Protein AF-A0A496XDQ7-F1 (afdb_monomer_lite)

Secondary structure (DSSP, 8-state):
-HHHHHHHHHHHHHEE-HHHHHHHTT--HHHHHHHHHTT---SB--BTTB--BEEHHHHHHHHHH-S--SSPP-GGGS-HHHHHHHHHHHHHHHHHHHHTTSS--HHHHHHHHHHHHHHHHHHHHTSPP-

pLDDT: mean 85.87, std 13.67, range [48.09, 97.88]

Radius of gyration: 29.72 Å; chains: 1; bounding box: 60×38×98 Å

Sequence (130 aa):
MDQVVEISSVTKLRRANKAELAEIFDVSVPAVNGWVRRGCPVVKRGSRCVPWVFDAIEVAEWRAKGPKAAGGIDPQLLPPSERKAWYESETKRRELQVRDKELLPVEEVEEVVARTFAHVAQFLASIPDN

Structure (mmCIF, N/CA/C/O backbone):
data_AF-A0A496XDQ7-F1
#
_entry.id   AF-A0A496XDQ7-F1
#
loop_
_atom_site.group_PDB
_atom_site.id
_atom_site.type_symbol
_atom_site.label_atom_id
_atom_site.label_alt_id
_atom_site.label_comp_id
_atom_site.label_asym_id
_atom_site.label_entity_id
_atom_site.label_seq_id
_atom_site.pdbx_PDB_ins_code
_atom_site.Cartn_x
_atom_site.Cartn_y
_atom_site.Cartn_z
_atom_site.occupancy
_atom_site.B_iso_or_equiv
_atom_site.auth_seq_id
_atom_site.auth_comp_id
_atom_site.auth_asym_id
_atom_site.auth_atom_id
_atom_site.pdbx_PDB_model_num
ATOM 1 N N . MET A 1 1 ? 16.384 -22.383 -44.149 1.00 52.19 1 MET A N 1
ATOM 2 C CA . MET A 1 1 ? 17.506 -22.232 -43.197 1.00 52.19 1 MET A CA 1
ATOM 3 C C . MET A 1 1 ? 17.393 -20.924 -42.401 1.00 52.19 1 MET A C 1
ATOM 5 O O . MET A 1 1 ? 18.020 -20.830 -41.358 1.00 52.19 1 MET A O 1
ATOM 9 N N . ASP A 1 2 ? 16.520 -19.989 -42.806 1.00 54.47 2 ASP A N 1
ATOM 10 C CA . ASP A 1 2 ? 16.380 -18.664 -42.173 1.00 54.47 2 ASP A CA 1
ATOM 11 C C . ASP A 1 2 ? 15.556 -18.631 -40.870 1.00 54.47 2 ASP A C 1
ATOM 13 O O . ASP A 1 2 ? 15.969 -17.990 -39.910 1.00 54.47 2 ASP A O 1
ATOM 17 N N . GLN A 1 3 ? 14.457 -19.391 -40.753 1.00 52.44 3 GLN A N 1
ATOM 18 C CA . GLN A 1 3 ? 13.618 -19.377 -39.533 1.00 52.44 3 GLN A CA 1
ATOM 19 C C . GLN A 1 3 ? 14.314 -19.930 -38.273 1.00 52.44 3 GLN A C 1
ATOM 21 O O . GLN A 1 3 ? 13.996 -19.530 -37.156 1.00 52.44 3 GLN A O 1
ATOM 26 N N . VAL A 1 4 ? 15.280 -20.843 -38.420 1.00 54.72 4 VAL A N 1
ATOM 27 C CA . VAL A 1 4 ? 16.006 -21.428 -37.274 1.00 54.72 4 VAL A CA 1
ATOM 28 C C . VAL A 1 4 ? 16.999 -20.423 -36.680 1.00 54.72 4 VAL A C 1
ATOM 30 O O . VAL A 1 4 ? 17.194 -20.388 -35.465 1.00 54.72 4 VAL A O 1
ATOM 33 N N . VAL A 1 5 ? 17.587 -19.564 -37.519 1.00 56.72 5 VAL A N 1
ATOM 34 C CA . VAL A 1 5 ? 18.508 -18.503 -37.082 1.00 56.72 5 VAL A CA 1
ATOM 35 C C . VAL A 1 5 ? 17.753 -17.448 -36.271 1.00 56.72 5 VAL A C 1
ATOM 37 O O . VAL A 1 5 ? 18.240 -17.018 -35.225 1.00 56.72 5 VAL A O 1
ATOM 40 N N . GLU A 1 6 ? 16.533 -17.109 -36.683 1.00 54.56 6 GLU A N 1
ATOM 41 C CA . GLU A 1 6 ? 15.681 -16.114 -36.024 1.00 54.56 6 GLU A CA 1
ATOM 42 C C . GLU A 1 6 ? 15.181 -16.578 -34.642 1.00 54.56 6 GLU A C 1
ATOM 44 O O . GLU A 1 6 ? 15.219 -15.833 -33.666 1.00 54.56 6 GLU A O 1
ATOM 49 N N . ILE A 1 7 ? 14.813 -17.855 -34.493 1.00 55.75 7 ILE A N 1
ATOM 50 C CA . ILE A 1 7 ? 14.440 -18.419 -33.181 1.00 55.75 7 ILE A CA 1
ATOM 51 C C . ILE A 1 7 ? 15.658 -18.475 -32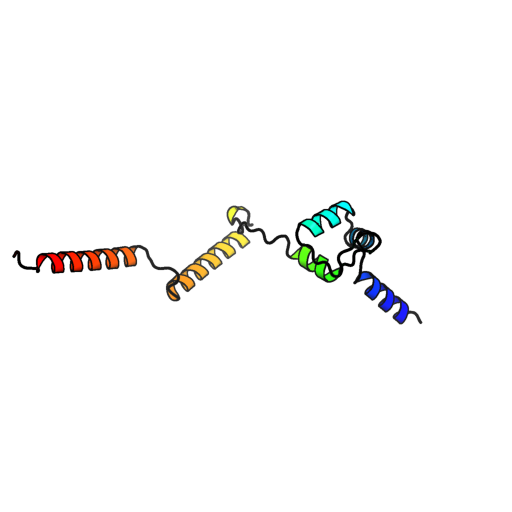.240 1.00 55.75 7 ILE A C 1
ATOM 53 O O . ILE A 1 7 ? 15.542 -18.255 -31.027 1.00 55.75 7 ILE A O 1
ATOM 57 N N . SER A 1 8 ? 16.850 -18.729 -32.790 1.00 57.75 8 SER A N 1
ATOM 58 C CA . SER A 1 8 ? 18.093 -18.772 -32.013 1.00 57.75 8 SER A CA 1
ATOM 59 C C . SER A 1 8 ? 18.499 -17.390 -31.482 1.00 57.75 8 SER A C 1
ATOM 61 O O . SER A 1 8 ? 18.941 -17.280 -30.335 1.00 57.75 8 SER A O 1
ATOM 63 N N . SER A 1 9 ? 18.281 -16.322 -32.259 1.00 57.72 9 SER A N 1
ATOM 64 C CA . SER A 1 9 ? 18.576 -14.947 -31.849 1.00 57.72 9 SER A CA 1
ATOM 65 C C . SER A 1 9 ? 17.581 -14.440 -30.801 1.00 57.72 9 SER A C 1
ATOM 67 O O . SER A 1 9 ? 18.003 -13.858 -29.804 1.00 57.72 9 SER A O 1
ATOM 69 N N . VAL A 1 10 ? 16.289 -14.760 -30.932 1.00 59.09 10 VAL A N 1
ATOM 70 C CA . VAL A 1 10 ? 15.262 -14.455 -29.915 1.00 59.09 10 VAL A CA 1
ATOM 71 C C . VAL A 1 10 ? 15.542 -15.179 -28.593 1.00 59.09 10 VAL A C 1
ATOM 73 O O . VAL A 1 10 ? 15.419 -14.595 -27.516 1.00 59.09 10 VAL A O 1
ATOM 76 N N . THR A 1 11 ? 15.996 -16.435 -28.647 1.00 59.16 11 THR A N 1
ATOM 77 C CA . THR A 1 11 ? 16.383 -17.190 -27.441 1.00 59.16 11 THR A CA 1
ATOM 78 C C . THR A 1 11 ? 17.618 -16.584 -26.768 1.00 59.16 11 THR A C 1
ATOM 80 O O . THR A 1 11 ? 17.687 -16.517 -25.538 1.00 59.16 11 THR A O 1
ATOM 83 N N . LYS A 1 12 ? 18.573 -16.087 -27.564 1.00 60.12 12 LYS A N 1
ATOM 84 C CA . LYS A 1 12 ? 19.757 -15.374 -27.073 1.00 60.12 12 LYS A CA 1
ATOM 85 C C . LYS A 1 12 ? 19.388 -14.050 -26.391 1.00 60.12 12 LYS A C 1
ATOM 87 O O . LYS A 1 12 ? 19.953 -13.743 -25.350 1.00 60.12 12 LYS A O 1
ATOM 92 N N . LEU A 1 13 ? 18.391 -13.322 -26.899 1.00 64.25 13 LEU A N 1
ATOM 93 C CA . LEU A 1 13 ? 17.891 -12.083 -26.282 1.00 64.25 13 LEU A CA 1
ATOM 94 C C . LEU A 1 13 ? 17.193 -12.313 -24.936 1.00 64.25 13 LEU A C 1
ATOM 96 O O . LEU A 1 13 ? 17.153 -11.413 -24.098 1.00 64.25 13 LEU A O 1
ATOM 100 N N . ARG A 1 14 ? 16.668 -13.520 -24.693 1.00 82.00 14 ARG A N 1
ATOM 101 C CA . ARG A 1 14 ? 16.036 -13.850 -23.412 1.00 82.00 14 ARG A CA 1
ATOM 102 C C . ARG A 1 14 ? 17.052 -13.966 -22.278 1.00 82.00 14 ARG A C 1
ATOM 104 O O . ARG A 1 14 ? 16.754 -13.539 -21.169 1.00 82.00 14 ARG A O 1
ATOM 111 N N . ARG A 1 15 ? 18.234 -14.542 -22.524 1.00 90.25 15 ARG A N 1
ATOM 112 C CA . ARG A 1 15 ? 19.288 -14.729 -21.512 1.00 90.25 15 ARG A CA 1
ATOM 113 C C . ARG A 1 15 ? 20.435 -13.757 -21.763 1.00 90.25 15 ARG A C 1
ATOM 115 O O . ARG A 1 15 ? 21.332 -14.061 -22.537 1.00 90.25 15 ARG A O 1
ATOM 122 N N . ALA A 1 16 ? 20.423 -12.632 -21.057 1.00 89.62 16 ALA A N 1
ATOM 123 C CA . ALA A 1 16 ? 21.397 -11.563 -21.247 1.00 89.62 16 ALA A CA 1
ATOM 124 C C . ALA A 1 16 ? 22.385 -11.463 -20.075 1.00 89.62 16 ALA A C 1
ATOM 126 O O . ALA A 1 16 ? 22.029 -11.681 -18.911 1.00 89.62 16 ALA A O 1
ATOM 127 N N . ASN A 1 17 ? 23.631 -11.101 -20.374 1.00 91.44 17 ASN A N 1
ATOM 128 C CA . ASN A 1 17 ? 24.606 -10.639 -19.386 1.00 91.44 17 ASN A CA 1
ATOM 129 C C . ASN A 1 17 ? 24.398 -9.141 -19.058 1.00 91.44 17 ASN A C 1
ATOM 131 O O . ASN A 1 17 ? 23.512 -8.497 -19.604 1.00 91.44 17 ASN A O 1
ATOM 135 N N . LYS A 1 18 ? 25.190 -8.545 -18.153 1.00 91.25 18 LYS A N 1
ATOM 136 C CA . LYS A 1 18 ? 24.988 -7.134 -17.743 1.00 91.25 18 LYS A CA 1
ATOM 137 C C . LYS A 1 18 ? 25.139 -6.111 -18.876 1.00 91.25 18 LYS A C 1
ATOM 139 O O . LYS A 1 18 ? 24.477 -5.082 -18.814 1.00 91.25 18 LYS A O 1
ATOM 144 N N . ALA A 1 19 ? 26.039 -6.353 -19.827 1.00 90.62 19 ALA A N 1
ATOM 145 C CA . ALA A 1 19 ? 26.275 -5.457 -20.956 1.00 90.62 19 ALA A CA 1
ATOM 146 C C . ALA A 1 19 ? 25.159 -5.604 -21.994 1.00 90.62 19 ALA A C 1
ATOM 148 O O . ALA A 1 19 ? 24.548 -4.616 -22.373 1.00 90.62 19 ALA A O 1
ATOM 149 N N . GLU A 1 20 ? 24.800 -6.842 -22.332 1.00 90.75 20 GLU A N 1
ATOM 150 C CA . GLU A 1 20 ? 23.675 -7.135 -23.231 1.00 90.75 20 GLU A CA 1
ATOM 151 C C . GLU A 1 20 ? 22.351 -6.605 -22.661 1.00 90.75 20 GLU A C 1
ATOM 153 O O . GLU A 1 20 ? 21.552 -6.013 -23.373 1.00 90.75 20 GLU A O 1
ATOM 158 N N . LEU A 1 21 ? 22.127 -6.748 -21.351 1.00 91.19 21 LEU A N 1
ATOM 159 C CA . LEU A 1 21 ? 20.948 -6.199 -20.680 1.00 91.19 21 LEU A C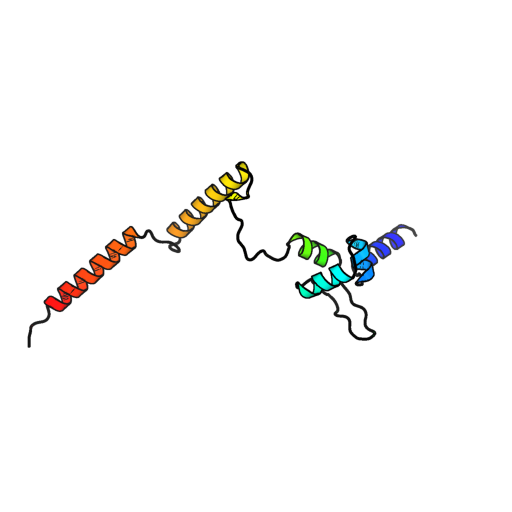A 1
ATOM 160 C C . LEU A 1 21 ? 20.942 -4.664 -20.719 1.00 91.19 21 LEU A C 1
ATOM 162 O O . LEU A 1 21 ? 19.888 -4.056 -20.861 1.00 91.19 21 LEU A O 1
ATOM 166 N N . ALA A 1 22 ? 22.108 -4.033 -20.590 1.00 93.56 22 ALA A N 1
ATOM 167 C CA . ALA A 1 22 ? 22.242 -2.587 -20.722 1.00 93.56 22 ALA A CA 1
ATOM 168 C C . ALA A 1 22 ? 21.876 -2.115 -22.138 1.00 93.56 22 ALA A C 1
ATOM 170 O O . ALA A 1 22 ? 21.107 -1.168 -22.271 1.00 93.56 22 ALA A O 1
ATOM 171 N N . GLU A 1 23 ? 22.338 -2.820 -23.171 1.00 91.94 23 GLU A N 1
ATOM 172 C CA . GLU A 1 23 ? 21.987 -2.539 -24.568 1.00 91.94 23 GLU A CA 1
ATOM 173 C C . GLU A 1 23 ? 20.490 -2.744 -24.842 1.00 91.94 23 GLU A C 1
ATOM 175 O O . GLU A 1 23 ? 19.847 -1.858 -25.396 1.00 91.94 23 GLU A O 1
ATOM 180 N N . ILE A 1 24 ? 19.904 -3.862 -24.392 1.00 89.88 24 ILE A N 1
ATOM 181 C CA . ILE A 1 24 ? 18.474 -4.178 -24.591 1.00 89.88 24 ILE A CA 1
ATOM 182 C C . ILE A 1 24 ? 17.564 -3.079 -24.028 1.00 89.88 24 ILE A C 1
ATOM 184 O O . ILE A 1 24 ? 16.526 -2.772 -24.610 1.00 89.88 24 ILE A O 1
ATOM 188 N N . PHE A 1 25 ? 17.928 -2.509 -22.880 1.00 89.75 25 PHE A N 1
ATOM 189 C CA . PHE A 1 25 ? 17.118 -1.501 -22.199 1.00 89.75 25 PHE A CA 1
ATOM 190 C C . PHE A 1 25 ? 17.562 -0.058 -22.459 1.00 89.75 25 PHE A C 1
ATOM 192 O O . PHE A 1 25 ? 16.986 0.839 -21.840 1.00 89.75 25 PHE A O 1
ATOM 199 N N . ASP A 1 26 ? 18.550 0.151 -23.334 1.00 93.06 26 ASP A N 1
ATOM 200 C CA . ASP A 1 26 ? 19.167 1.448 -23.634 1.00 93.06 26 ASP A CA 1
ATOM 201 C C . ASP A 1 26 ? 19.584 2.214 -22.361 1.00 93.06 26 ASP A C 1
ATOM 203 O O . ASP A 1 26 ? 19.210 3.358 -22.099 1.00 93.06 26 ASP A O 1
ATOM 207 N N . VAL A 1 27 ? 20.318 1.526 -21.482 1.00 93.75 27 VAL A N 1
ATOM 208 C CA . VAL A 1 27 ? 20.825 2.077 -20.218 1.00 93.75 27 VAL A CA 1
ATOM 209 C C . VAL A 1 27 ? 22.303 1.779 -20.030 1.00 93.75 27 VAL A C 1
ATOM 211 O O . VAL A 1 27 ? 22.881 0.889 -20.640 1.00 93.75 27 VAL A O 1
ATOM 214 N N . SER A 1 28 ? 22.939 2.489 -19.101 1.00 95.12 28 SER A N 1
ATOM 215 C CA . SER A 1 28 ? 24.330 2.219 -18.749 1.00 95.12 28 SER A CA 1
ATOM 216 C C . SER A 1 28 ? 24.477 0.967 -17.863 1.00 95.12 28 SER A C 1
ATOM 218 O O . SER A 1 28 ? 23.639 0.669 -17.007 1.00 95.12 28 SER A O 1
ATOM 220 N N . VAL A 1 29 ? 25.601 0.250 -17.987 1.00 92.19 29 VAL A N 1
ATOM 221 C CA . VAL A 1 29 ? 25.937 -0.902 -17.119 1.00 92.19 29 VAL A CA 1
ATOM 222 C C . VAL A 1 29 ? 25.911 -0.550 -15.613 1.00 92.19 29 VAL A C 1
ATOM 224 O O . VAL A 1 29 ? 25.433 -1.359 -14.807 1.00 92.19 29 VAL A O 1
ATOM 227 N N . PRO A 1 30 ? 26.357 0.645 -15.166 1.00 94.94 30 PRO A N 1
ATOM 228 C CA . PRO A 1 30 ? 26.157 1.089 -13.787 1.00 94.94 30 PRO A CA 1
ATOM 229 C C . PRO A 1 30 ? 24.686 1.154 -13.351 1.00 94.94 30 PRO A C 1
ATOM 231 O O . PRO A 1 30 ? 24.387 0.803 -12.206 1.00 94.94 30 PRO A O 1
ATOM 234 N N . ALA A 1 31 ? 23.761 1.538 -14.238 1.00 92.44 31 ALA A N 1
ATOM 235 C CA . ALA A 1 31 ? 22.330 1.554 -13.934 1.00 92.44 31 ALA A CA 1
ATOM 236 C C . ALA A 1 31 ? 21.809 0.137 -13.659 1.00 92.44 31 ALA A C 1
ATOM 238 O O . ALA A 1 31 ? 21.132 -0.076 -12.650 1.00 92.44 31 ALA A O 1
ATOM 239 N N . VAL A 1 32 ? 22.234 -0.845 -14.463 1.00 92.88 32 VAL A N 1
ATOM 240 C CA . VAL A 1 32 ? 21.952 -2.273 -14.236 1.00 92.88 32 VAL A CA 1
ATOM 241 C C . VAL A 1 32 ? 22.498 -2.741 -12.882 1.00 92.88 32 VAL A C 1
ATOM 243 O O . VAL A 1 32 ? 21.808 -3.424 -12.126 1.00 92.88 32 VAL A O 1
ATOM 246 N N . ASN A 1 33 ? 23.707 -2.323 -12.493 1.00 91.69 33 ASN A N 1
ATOM 247 C CA . ASN A 1 33 ? 24.224 -2.609 -11.147 1.00 91.69 33 ASN A CA 1
ATOM 248 C C . ASN A 1 33 ? 23.356 -1.978 -10.044 1.00 91.69 33 ASN A C 1
ATOM 250 O O . ASN A 1 33 ? 23.200 -2.553 -8.965 1.00 91.69 33 ASN A O 1
ATOM 254 N N . GLY A 1 34 ? 22.788 -0.798 -10.292 1.00 91.25 34 GLY A N 1
ATOM 255 C CA . GLY A 1 34 ? 21.780 -0.185 -9.430 1.00 91.25 34 GLY A CA 1
ATOM 256 C C . GLY A 1 34 ? 20.505 -1.025 -9.322 1.00 91.25 34 GLY A C 1
ATOM 257 O O . GLY A 1 34 ? 19.959 -1.152 -8.230 1.00 91.25 34 GLY A O 1
ATOM 258 N N . TRP A 1 35 ? 20.059 -1.642 -10.419 1.00 91.94 35 TRP A N 1
ATOM 259 C CA . TRP A 1 35 ? 18.873 -2.508 -10.448 1.00 91.94 35 TRP A CA 1
ATOM 260 C C . TRP A 1 35 ? 19.068 -3.754 -9.593 1.00 91.94 35 TRP A C 1
ATOM 262 O O . TRP A 1 35 ? 18.206 -4.080 -8.783 1.00 91.94 35 TRP A O 1
ATOM 272 N N . VAL A 1 36 ? 20.234 -4.397 -9.691 1.00 90.88 36 VAL A N 1
ATOM 273 C CA . VAL A 1 36 ? 20.578 -5.563 -8.858 1.00 90.88 36 VAL A CA 1
ATOM 274 C C . VAL A 1 36 ? 20.485 -5.230 -7.366 1.00 90.88 36 VAL A C 1
ATOM 276 O O . VAL A 1 36 ? 19.941 -6.017 -6.597 1.00 90.88 36 VAL A O 1
ATOM 279 N N . ARG A 1 37 ? 20.942 -4.041 -6.948 1.00 88.00 37 ARG A N 1
ATOM 280 C CA . ARG A 1 37 ? 20.820 -3.587 -5.548 1.00 88.00 37 ARG A CA 1
ATOM 281 C C . ARG A 1 37 ? 19.371 -3.352 -5.112 1.00 88.00 37 ARG A C 1
ATOM 283 O O . ARG A 1 37 ? 19.076 -3.491 -3.934 1.00 88.00 37 ARG A O 1
ATOM 290 N N . ARG A 1 38 ? 18.475 -3.019 -6.047 1.00 85.38 38 ARG A N 1
ATOM 291 C CA . ARG A 1 38 ? 17.036 -2.801 -5.810 1.00 85.38 38 ARG A CA 1
ATOM 292 C C . ARG A 1 38 ? 16.192 -4.078 -5.888 1.00 85.38 38 ARG A C 1
ATOM 294 O O . ARG A 1 38 ? 14.971 -3.993 -5.836 1.00 85.38 38 ARG A O 1
ATOM 301 N N . GLY A 1 39 ? 16.822 -5.246 -6.017 1.00 87.62 39 GLY A N 1
ATOM 302 C CA . GLY A 1 39 ? 16.114 -6.526 -6.070 1.00 87.62 39 GLY A CA 1
ATOM 303 C C . GLY A 1 39 ? 15.662 -6.938 -7.471 1.00 87.62 39 GLY A C 1
ATOM 304 O O . GLY A 1 39 ? 14.675 -7.654 -7.598 1.00 87.62 39 GLY A O 1
ATOM 305 N N . CYS A 1 40 ? 16.368 -6.497 -8.515 1.00 89.44 40 CYS A N 1
ATOM 306 C CA . CYS A 1 40 ? 16.159 -6.991 -9.876 1.00 89.44 40 CYS A CA 1
ATOM 307 C C . CYS A 1 40 ? 16.301 -8.529 -9.941 1.00 89.44 40 CYS A C 1
ATOM 309 O O . CYS A 1 40 ? 17.243 -9.063 -9.338 1.00 89.44 40 CYS A O 1
ATOM 311 N N . PRO A 1 41 ? 15.399 -9.240 -10.647 1.00 89.81 41 PRO A N 1
ATOM 312 C CA . PRO A 1 41 ? 15.445 -10.692 -10.775 1.00 89.81 41 PRO A CA 1
ATOM 313 C C . PRO A 1 41 ? 16.717 -11.142 -11.500 1.00 89.81 41 PRO A C 1
ATOM 315 O O . PRO A 1 41 ? 17.104 -10.603 -12.536 1.00 89.81 41 PRO A O 1
ATOM 318 N N . VAL A 1 42 ? 17.398 -12.131 -10.921 1.00 92.06 42 VAL A N 1
ATOM 319 C CA . VAL A 1 42 ? 18.673 -12.666 -11.414 1.00 92.06 42 VAL A CA 1
ATOM 320 C C . VAL A 1 42 ? 18.559 -14.180 -11.465 1.00 92.06 42 VAL A C 1
ATOM 322 O O . VAL A 1 42 ? 18.267 -14.810 -10.452 1.00 92.06 42 VAL A O 1
ATOM 325 N N . VAL A 1 43 ? 18.872 -14.764 -12.618 1.00 89.75 43 VAL A N 1
ATOM 326 C CA . VAL A 1 43 ? 18.796 -16.216 -12.839 1.00 89.75 43 VAL A CA 1
ATOM 327 C C . VAL A 1 43 ? 20.062 -16.891 -12.329 1.00 89.75 43 VAL A C 1
ATOM 329 O O . VAL A 1 43 ? 20.011 -17.926 -11.671 1.00 89.75 43 VAL A O 1
ATOM 332 N N . LYS A 1 44 ? 21.222 -16.279 -12.597 1.00 89.94 44 LYS A N 1
ATOM 333 C CA . LYS A 1 44 ? 22.509 -16.719 -12.057 1.00 89.94 44 LYS A CA 1
ATOM 334 C C . LYS A 1 44 ? 23.334 -15.520 -11.626 1.00 89.94 44 LYS A C 1
ATOM 336 O O . LYS A 1 44 ? 23.678 -14.656 -12.437 1.00 89.94 44 LYS A O 1
ATOM 341 N N . ARG A 1 45 ? 23.677 -15.481 -10.337 1.00 88.25 45 ARG A N 1
ATOM 342 C CA . ARG A 1 45 ? 24.615 -14.488 -9.810 1.00 88.25 45 ARG A CA 1
ATOM 343 C C . ARG A 1 45 ? 26.009 -14.788 -10.345 1.00 88.25 45 ARG A C 1
ATOM 345 O O . ARG A 1 45 ? 26.474 -15.924 -10.271 1.00 88.25 45 ARG A O 1
ATOM 352 N N . GLY A 1 46 ? 26.661 -13.764 -10.880 1.00 85.12 46 GLY A N 1
ATOM 353 C CA . GLY A 1 46 ? 28.060 -13.868 -11.268 1.00 85.12 46 GLY A CA 1
ATOM 354 C C . GLY A 1 46 ? 28.986 -13.786 -10.056 1.00 85.12 46 GLY A C 1
ATOM 355 O O . GLY A 1 46 ? 28.664 -13.162 -9.043 1.00 85.12 46 GLY A O 1
ATOM 356 N N . SER A 1 47 ? 30.154 -14.395 -10.190 1.00 82.50 47 SER A N 1
ATOM 357 C CA . SER A 1 47 ? 31.274 -14.349 -9.247 1.00 82.50 47 SER A CA 1
ATOM 358 C C . SER A 1 47 ? 32.568 -14.113 -10.035 1.00 82.50 47 SER A C 1
ATOM 360 O O . SER A 1 47 ? 32.523 -13.810 -11.230 1.00 82.50 47 SER A O 1
ATOM 362 N N . ARG A 1 48 ? 33.742 -14.199 -9.399 1.00 81.50 48 ARG A N 1
ATOM 363 C CA . ARG A 1 48 ? 35.014 -14.037 -10.117 1.00 81.50 48 ARG A CA 1
ATOM 364 C C . ARG A 1 48 ? 35.100 -15.081 -11.241 1.00 81.50 48 ARG A C 1
ATOM 366 O O . ARG A 1 48 ? 35.007 -16.273 -10.977 1.00 81.50 48 ARG A O 1
ATOM 373 N N . CYS A 1 49 ? 35.247 -14.610 -12.479 1.00 80.38 49 CYS A N 1
ATOM 374 C CA . CYS A 1 49 ? 35.253 -15.420 -13.706 1.00 80.38 49 CYS A CA 1
ATOM 375 C C . CYS A 1 49 ? 33.937 -16.155 -14.041 1.00 80.38 49 CYS A C 1
ATOM 377 O O . CYS A 1 49 ? 33.926 -16.979 -14.951 1.00 80.38 49 CYS A O 1
ATOM 379 N N . VAL A 1 50 ? 32.820 -15.844 -13.372 1.00 86.31 50 VAL A N 1
ATOM 380 C CA . VAL A 1 50 ? 31.494 -16.388 -13.711 1.00 86.31 50 VAL A CA 1
ATOM 381 C C . VAL A 1 50 ? 30.580 -15.245 -14.164 1.00 86.31 50 VAL A C 1
ATOM 383 O O . VAL A 1 50 ? 30.335 -14.325 -13.376 1.00 86.31 50 VAL A O 1
ATOM 386 N N . PRO A 1 51 ? 30.053 -15.275 -15.404 1.00 84.81 51 PRO A N 1
ATOM 387 C CA . PRO A 1 51 ? 29.194 -14.212 -15.905 1.00 84.81 51 PRO A CA 1
ATOM 388 C C . PRO A 1 51 ? 27.843 -14.201 -15.184 1.00 84.81 51 PRO A C 1
ATOM 390 O O . PRO A 1 51 ? 27.334 -15.230 -14.735 1.00 84.81 51 PRO A O 1
ATOM 393 N N . TRP A 1 52 ? 27.256 -13.011 -15.089 1.00 91.88 52 TRP A N 1
ATOM 394 C CA . TRP A 1 52 ? 25.876 -12.842 -14.639 1.00 91.88 52 TRP A CA 1
ATOM 395 C C . TRP A 1 52 ? 24.913 -13.257 -15.746 1.00 91.88 52 TRP A C 1
ATOM 397 O O . TRP A 1 52 ? 25.173 -12.962 -16.910 1.00 91.88 52 TRP A O 1
ATOM 407 N N . VAL A 1 53 ? 23.793 -13.873 -15.370 1.00 92.44 53 VAL A N 1
ATOM 408 C CA . VAL A 1 5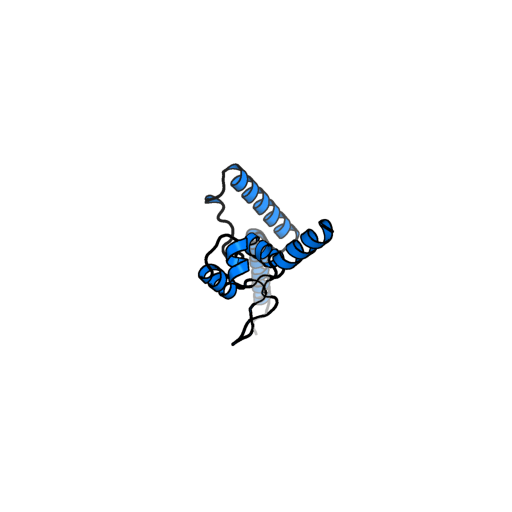3 ? 22.720 -14.231 -16.305 1.00 92.44 53 VAL A CA 1
ATOM 409 C C . VAL A 1 53 ? 21.396 -13.680 -15.790 1.00 92.44 53 VAL A C 1
ATOM 411 O O . VAL A 1 53 ? 21.000 -13.954 -14.652 1.00 92.44 53 VAL A O 1
ATOM 414 N N . PHE A 1 54 ? 20.718 -12.928 -16.649 1.00 92.44 54 PHE A N 1
ATOM 415 C CA . PHE A 1 54 ? 19.401 -12.340 -16.423 1.00 92.44 54 PHE A CA 1
ATOM 416 C C . PHE A 1 54 ? 18.397 -12.902 -17.430 1.00 92.44 54 PHE A C 1
ATOM 418 O O . PHE A 1 54 ? 18.789 -13.285 -18.532 1.00 92.44 54 PHE A O 1
ATOM 425 N N . ASP A 1 55 ? 17.116 -12.953 -17.060 1.00 91.94 55 ASP A N 1
ATOM 426 C CA . ASP A 1 55 ? 16.027 -13.109 -18.028 1.00 91.94 55 ASP A CA 1
ATOM 427 C C . ASP A 1 55 ? 15.493 -11.718 -18.391 1.00 91.94 55 ASP A C 1
ATOM 429 O O . ASP A 1 55 ? 14.978 -11.010 -17.526 1.00 91.94 55 ASP A O 1
ATOM 433 N N . ALA A 1 56 ? 15.649 -11.298 -19.647 1.00 90.00 56 ALA A N 1
ATOM 434 C CA . ALA A 1 56 ? 15.263 -9.956 -20.079 1.00 90.00 56 ALA A CA 1
ATOM 435 C C . ALA A 1 56 ? 13.761 -9.680 -19.877 1.00 90.00 56 ALA A C 1
ATOM 437 O O . ALA A 1 56 ? 13.387 -8.551 -19.560 1.00 90.00 56 ALA A O 1
ATOM 438 N N . ILE A 1 57 ? 12.906 -10.704 -19.991 1.00 89.00 57 ILE A N 1
ATOM 439 C CA . ILE A 1 57 ? 11.454 -10.568 -19.812 1.00 89.00 57 ILE A CA 1
ATOM 440 C C . ILE A 1 57 ? 11.130 -10.335 -18.335 1.00 89.00 57 ILE A C 1
ATOM 442 O O . ILE A 1 57 ? 10.426 -9.385 -17.998 1.00 89.00 57 ILE A O 1
ATOM 446 N N . GLU A 1 58 ? 11.703 -11.141 -17.437 1.00 89.25 58 GLU A N 1
ATOM 447 C CA . GLU A 1 58 ? 11.487 -10.987 -15.991 1.00 89.25 58 GLU A CA 1
ATOM 448 C C . GLU A 1 58 ? 11.979 -9.621 -15.494 1.00 89.25 58 GLU A C 1
ATOM 450 O O . GLU A 1 58 ? 11.335 -8.978 -14.661 1.00 89.25 58 GLU A O 1
ATOM 455 N N . VAL A 1 59 ? 13.106 -9.143 -16.034 1.00 90.62 59 VAL A N 1
ATOM 456 C CA . VAL A 1 59 ? 13.638 -7.810 -15.723 1.00 90.62 59 VAL A CA 1
ATOM 457 C C . VAL A 1 59 ? 12.710 -6.706 -16.237 1.00 90.62 59 VAL A C 1
ATOM 459 O O . VAL A 1 59 ? 12.483 -5.733 -15.513 1.00 90.62 59 VAL A O 1
ATOM 462 N N . ALA A 1 60 ? 12.144 -6.845 -17.441 1.00 88.88 60 ALA A N 1
ATOM 463 C CA . ALA A 1 60 ? 11.181 -5.889 -17.987 1.00 88.88 60 ALA A CA 1
ATOM 464 C C . ALA A 1 60 ? 9.918 -5.808 -17.119 1.00 88.88 60 ALA A C 1
ATOM 466 O O . ALA A 1 60 ? 9.488 -4.711 -16.761 1.00 88.88 60 ALA A O 1
ATOM 467 N N . GLU A 1 61 ? 9.366 -6.953 -16.716 1.00 87.62 61 GLU A N 1
ATOM 468 C CA . GLU A 1 61 ? 8.200 -7.006 -15.833 1.00 87.62 61 GLU A CA 1
ATOM 469 C C . GLU A 1 61 ? 8.481 -6.394 -14.461 1.00 87.62 61 GLU A C 1
ATOM 471 O O . GLU A 1 61 ? 7.670 -5.627 -13.940 1.00 87.62 61 GLU A O 1
ATOM 476 N N . TRP A 1 62 ? 9.630 -6.715 -13.862 1.00 88.38 62 TRP A N 1
ATOM 477 C CA . TRP A 1 62 ? 10.055 -6.125 -12.595 1.00 88.38 62 TRP A CA 1
ATOM 478 C C . TRP A 1 62 ? 10.184 -4.603 -12.706 1.00 88.38 62 TRP A C 1
ATOM 480 O O . TRP A 1 62 ? 9.720 -3.871 -11.832 1.00 88.38 62 TRP A O 1
ATOM 490 N N . ARG A 1 63 ? 10.764 -4.114 -13.806 1.00 87.69 63 ARG A N 1
ATOM 491 C CA . ARG A 1 63 ? 10.923 -2.681 -14.059 1.00 87.69 63 ARG A CA 1
ATOM 492 C C . ARG A 1 63 ? 9.577 -1.988 -14.275 1.00 87.69 63 ARG A C 1
ATOM 494 O O . ARG A 1 63 ? 9.393 -0.894 -13.749 1.00 87.69 63 ARG A O 1
ATOM 501 N N . ALA A 1 64 ? 8.648 -2.620 -14.992 1.00 82.94 64 ALA A N 1
ATOM 502 C CA . ALA A 1 64 ? 7.294 -2.112 -15.214 1.00 82.94 64 ALA A CA 1
ATOM 503 C C . ALA A 1 64 ? 6.474 -2.046 -13.916 1.00 82.94 64 ALA A C 1
ATOM 505 O O . ALA A 1 64 ? 5.725 -1.097 -13.708 1.00 82.94 64 ALA A O 1
ATOM 506 N N . LYS A 1 65 ? 6.654 -3.020 -13.014 1.00 76.25 65 LYS A N 1
ATOM 507 C CA . LYS A 1 65 ? 6.042 -3.012 -11.674 1.00 76.25 65 LYS A CA 1
ATOM 508 C C . LYS A 1 65 ? 6.636 -1.927 -10.762 1.00 76.25 65 LYS A C 1
ATOM 510 O O . LYS A 1 65 ? 5.982 -1.529 -9.800 1.00 76.25 65 LYS A O 1
ATOM 515 N N . GLY A 1 66 ? 7.846 -1.446 -11.069 1.00 64.25 66 GLY A N 1
ATOM 516 C CA . GLY A 1 66 ? 8.599 -0.490 -10.260 1.00 64.25 66 GLY A CA 1
ATOM 517 C C . GLY A 1 66 ? 9.005 -1.062 -8.893 1.00 64.25 66 GLY A C 1
ATOM 518 O O . GLY A 1 66 ? 8.560 -2.144 -8.497 1.00 64.25 66 GLY A O 1
ATOM 519 N N . PRO A 1 67 ? 9.851 -0.363 -8.110 1.00 56.88 67 PRO A N 1
ATOM 520 C CA . PRO A 1 67 ? 9.833 -0.592 -6.671 1.00 56.88 67 PRO A CA 1
ATOM 521 C C . PRO A 1 67 ? 8.388 -0.349 -6.234 1.00 56.88 67 PRO A C 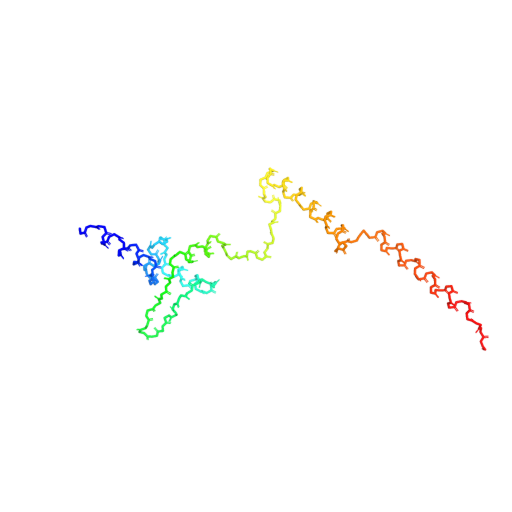1
ATOM 523 O O . PRO A 1 67 ? 7.867 0.725 -6.527 1.00 56.88 67 PRO A O 1
ATOM 526 N N . LYS A 1 68 ? 7.726 -1.325 -5.592 1.00 52.94 68 LYS A N 1
ATOM 527 C CA . LYS A 1 68 ? 6.437 -1.072 -4.936 1.00 52.94 68 LYS A CA 1
ATOM 528 C C . LYS A 1 68 ? 6.648 0.172 -4.086 1.00 52.94 68 LYS A C 1
ATOM 530 O O . LYS A 1 68 ? 7.373 0.103 -3.093 1.00 52.94 68 LYS A O 1
ATOM 535 N N . ALA A 1 69 ? 6.125 1.310 -4.530 1.00 48.59 69 ALA A N 1
ATOM 536 C CA . ALA A 1 69 ? 6.210 2.525 -3.759 1.00 48.59 69 ALA A CA 1
ATOM 537 C C . ALA A 1 69 ? 5.477 2.193 -2.463 1.00 48.59 69 ALA A C 1
ATOM 539 O O . ALA A 1 69 ? 4.276 1.948 -2.461 1.00 48.59 69 ALA A O 1
ATOM 540 N N . ALA A 1 70 ? 6.224 2.078 -1.369 1.00 48.09 70 ALA A N 1
ATOM 541 C CA . ALA A 1 70 ? 5.641 1.895 -0.049 1.00 48.09 70 ALA A CA 1
ATOM 542 C C . ALA A 1 70 ? 4.827 3.137 0.371 1.00 48.09 70 ALA A C 1
ATOM 544 O O . ALA A 1 70 ? 4.137 3.106 1.383 1.00 48.09 70 ALA A O 1
ATOM 545 N N . GLY A 1 71 ? 4.900 4.224 -0.407 1.00 53.81 71 GLY A N 1
ATOM 546 C CA . GLY A 1 71 ? 3.977 5.345 -0.340 1.00 53.81 71 GLY A CA 1
ATOM 547 C C . GLY A 1 71 ? 2.739 5.047 -1.176 1.00 53.81 71 GLY A C 1
ATOM 548 O O . GLY A 1 71 ? 2.847 4.817 -2.380 1.00 53.81 71 GLY A O 1
ATOM 549 N N . GLY A 1 72 ? 1.574 5.050 -0.530 1.00 63.38 72 GLY A N 1
ATOM 550 C CA . GLY A 1 72 ? 0.291 5.041 -1.226 1.00 63.38 72 GLY A CA 1
ATOM 551 C C . GLY A 1 72 ? 0.189 6.177 -2.250 1.00 63.38 72 GLY A C 1
ATOM 552 O O . GLY A 1 72 ? 0.941 7.151 -2.207 1.00 63.38 72 GLY A O 1
ATOM 553 N N . ILE A 1 73 ? -0.744 6.035 -3.189 1.00 74.50 73 ILE A N 1
ATOM 554 C CA . ILE A 1 73 ? -1.038 7.069 -4.186 1.00 74.50 73 ILE A CA 1
ATOM 555 C C . ILE A 1 73 ? -1.528 8.319 -3.446 1.00 74.50 73 ILE A C 1
ATOM 557 O O . ILE A 1 73 ? -2.525 8.229 -2.733 1.00 74.50 73 ILE A O 1
ATOM 561 N N . ASP A 1 74 ? -0.854 9.462 -3.618 1.00 83.56 74 ASP A N 1
ATOM 562 C CA . ASP A 1 74 ? -1.369 10.758 -3.162 1.00 83.56 74 ASP A CA 1
ATOM 563 C C . ASP A 1 74 ? -2.489 11.214 -4.117 1.00 83.56 74 ASP A C 1
ATOM 565 O O . ASP A 1 74 ? -2.207 11.556 -5.274 1.00 83.56 74 ASP A O 1
ATOM 569 N N . PRO A 1 75 ? -3.762 11.242 -3.676 1.00 84.94 75 PRO A N 1
ATOM 570 C CA . PRO A 1 75 ? -4.883 11.586 -4.545 1.00 84.94 75 PRO A CA 1
ATOM 571 C C . PRO A 1 75 ? -4.819 13.027 -5.064 1.00 84.94 75 PRO A C 1
ATOM 573 O O . PRO A 1 75 ? -5.412 13.329 -6.100 1.00 84.94 75 PRO A O 1
ATOM 576 N N . GLN A 1 76 ? -4.103 13.931 -4.383 1.00 87.94 76 GLN A N 1
ATOM 577 C CA . GLN A 1 76 ? -4.004 15.335 -4.797 1.00 87.94 76 GLN A CA 1
ATOM 578 C C . GLN A 1 76 ? -3.140 15.533 -6.043 1.00 87.94 76 GLN A C 1
ATOM 580 O O . GLN A 1 76 ? -3.298 16.534 -6.746 1.00 87.94 76 GLN A O 1
ATOM 585 N N . LEU A 1 77 ? -2.279 14.564 -6.352 1.00 90.00 77 LEU A N 1
ATOM 586 C CA . LEU A 1 77 ? -1.434 14.574 -7.543 1.00 90.00 77 LEU A CA 1
ATOM 587 C C . LEU A 1 77 ? -2.122 13.941 -8.761 1.00 90.00 77 LEU A C 1
ATOM 589 O O . LEU A 1 77 ? -1.640 14.093 -9.881 1.00 90.00 77 LEU A O 1
ATOM 593 N N . LEU A 1 78 ? -3.258 13.262 -8.567 1.00 86.75 78 LEU A N 1
ATOM 594 C CA . LEU A 1 78 ? -4.010 12.641 -9.655 1.00 86.75 78 LEU A CA 1
ATOM 595 C C . LEU A 1 78 ? -4.764 13.685 -10.500 1.00 86.75 78 LEU A C 1
ATOM 597 O O . LEU A 1 78 ? -5.276 14.670 -9.945 1.00 86.75 78 LEU A O 1
ATOM 601 N N . PRO A 1 79 ? -4.927 13.450 -11.817 1.00 92.25 79 PRO A N 1
ATOM 602 C CA . PRO A 1 79 ? -5.849 14.209 -12.657 1.00 92.25 79 PRO A CA 1
ATOM 603 C C . PRO A 1 79 ? -7.275 14.219 -12.077 1.00 92.25 79 PRO A C 1
ATOM 605 O O . PRO A 1 79 ? -7.672 13.250 -11.428 1.00 92.25 79 PRO A O 1
ATOM 608 N N . PRO A 1 80 ? -8.098 15.254 -12.335 1.00 92.94 80 PRO A N 1
ATOM 609 C CA . PRO A 1 80 ? -9.420 15.383 -11.711 1.00 92.94 80 PRO A CA 1
ATOM 610 C C . PRO A 1 80 ? -10.338 14.160 -11.874 1.00 92.94 80 PRO A C 1
ATOM 612 O O . PRO A 1 80 ? -11.011 13.764 -10.923 1.00 92.94 80 PRO A O 1
ATOM 615 N N . SER A 1 81 ? -10.334 13.527 -13.052 1.00 93.25 81 SER A N 1
ATOM 616 C CA . SER A 1 81 ? -11.130 12.320 -13.318 1.00 93.25 81 SER A CA 1
ATOM 617 C C . SER A 1 81 ? -10.667 11.117 -12.490 1.00 93.25 81 SER A C 1
ATOM 619 O O . SER A 1 81 ? -11.481 10.419 -11.891 1.00 93.25 81 SER A O 1
ATOM 621 N N . GLU A 1 82 ? -9.356 10.886 -12.425 1.00 91.75 82 GLU A N 1
ATOM 622 C CA . GLU A 1 82 ? -8.761 9.776 -11.670 1.00 91.75 82 GLU A CA 1
ATOM 623 C C . GLU A 1 82 ? -8.877 9.993 -10.162 1.00 91.75 82 GLU A C 1
ATOM 625 O O . GLU A 1 82 ? -9.164 9.061 -9.417 1.00 91.75 82 GLU A O 1
ATOM 630 N N . ARG A 1 83 ? -8.744 11.243 -9.711 1.00 93.75 83 ARG A N 1
ATOM 631 C CA . ARG A 1 83 ? -8.961 11.638 -8.320 1.00 93.75 83 ARG A CA 1
ATOM 632 C C . ARG A 1 83 ? -10.385 11.338 -7.868 1.00 93.75 83 ARG A C 1
ATOM 634 O O . ARG A 1 83 ? -10.577 10.760 -6.801 1.00 93.75 83 ARG A O 1
ATOM 641 N N . LYS A 1 84 ? -11.383 11.696 -8.685 1.00 94.88 84 LYS A N 1
ATOM 642 C CA . LYS A 1 84 ? -12.789 11.367 -8.415 1.00 94.88 84 LYS A CA 1
ATOM 643 C C . LYS A 1 84 ? -12.982 9.852 -8.303 1.00 94.88 84 LYS A C 1
ATOM 645 O O . LYS A 1 84 ? -13.536 9.391 -7.311 1.00 94.88 84 LYS A O 1
ATOM 650 N N . ALA A 1 85 ? -12.469 9.091 -9.270 1.00 94.62 85 ALA A N 1
ATOM 651 C CA . ALA A 1 85 ? -12.565 7.633 -9.263 1.00 94.62 85 ALA A CA 1
ATOM 652 C C . ALA A 1 85 ? -11.881 7.000 -8.037 1.00 94.62 85 ALA A C 1
ATOM 654 O O . ALA A 1 85 ? -12.400 6.036 -7.471 1.00 94.62 85 ALA A O 1
ATOM 655 N N . TRP A 1 86 ? -10.749 7.554 -7.591 1.00 93.19 86 TRP A N 1
ATOM 656 C CA . TRP A 1 86 ? -10.055 7.106 -6.385 1.00 93.19 86 TRP A CA 1
ATOM 657 C C . TRP A 1 86 ? -10.916 7.301 -5.135 1.00 93.19 86 TRP A C 1
ATOM 659 O O . TRP A 1 86 ? -11.121 6.348 -4.389 1.00 93.19 86 TRP A O 1
ATOM 669 N N . TYR A 1 87 ? -11.487 8.495 -4.933 1.00 94.94 87 TYR A N 1
ATOM 670 C CA . TYR A 1 87 ? -12.350 8.760 -3.777 1.00 94.94 87 TYR A CA 1
ATOM 671 C C . TYR A 1 87 ? -13.620 7.907 -3.795 1.00 94.94 87 TYR A C 1
ATOM 673 O O . TYR A 1 87 ? -14.000 7.366 -2.762 1.00 94.94 87 TYR A O 1
ATOM 681 N N . GLU A 1 88 ? -14.250 7.728 -4.957 1.00 96.19 88 GLU A N 1
ATOM 682 C CA . GLU A 1 88 ? -15.406 6.832 -5.096 1.00 96.19 88 GLU A CA 1
ATOM 683 C C . GLU A 1 88 ? -15.053 5.383 -4.740 1.00 96.19 88 GLU A C 1
ATOM 685 O O . GLU A 1 88 ? -15.833 4.689 -4.084 1.00 96.19 88 GLU A O 1
ATOM 690 N N . SER A 1 89 ? -13.865 4.929 -5.145 1.00 93.88 89 SER A N 1
ATOM 691 C CA . SER A 1 89 ? -13.365 3.592 -4.823 1.00 93.88 89 SER A CA 1
ATOM 692 C C . SER A 1 89 ? -13.074 3.445 -3.330 1.00 93.88 89 SER A C 1
ATOM 694 O O . SER A 1 89 ? -13.476 2.454 -2.724 1.00 93.88 89 SER A O 1
ATOM 696 N N . GLU A 1 90 ? -12.435 4.439 -2.712 1.00 94.19 90 GLU A N 1
ATOM 697 C CA . GLU A 1 90 ? -12.118 4.425 -1.282 1.00 94.19 90 GLU A CA 1
ATOM 698 C C . GLU A 1 90 ? -13.359 4.504 -0.393 1.00 94.19 90 GLU A C 1
ATOM 700 O O . GLU A 1 90 ? -13.405 3.836 0.640 1.00 94.19 90 GLU A O 1
ATOM 705 N N . THR A 1 91 ? -14.387 5.255 -0.794 1.00 95.38 91 THR A N 1
ATOM 706 C CA . THR A 1 91 ? -15.678 5.267 -0.095 1.00 95.38 91 THR A CA 1
ATOM 707 C C . THR A 1 91 ? -16.317 3.881 -0.123 1.00 95.38 91 THR A C 1
ATOM 709 O O . THR A 1 91 ? -16.628 3.337 0.934 1.00 95.38 91 THR A O 1
ATOM 712 N N . LYS A 1 92 ? -16.409 3.248 -1.301 1.00 96.25 92 LYS A N 1
ATOM 713 C CA . LYS A 1 92 ? -16.940 1.878 -1.430 1.00 96.25 92 LYS A CA 1
ATOM 714 C C . LYS A 1 92 ? -16.125 0.863 -0.636 1.00 96.25 92 LYS A C 1
ATOM 716 O O . LYS A 1 92 ? -16.686 -0.041 -0.023 1.00 96.25 92 LYS A O 1
ATOM 721 N N . ARG A 1 93 ? -14.796 1.009 -0.622 1.00 94.00 93 ARG A N 1
ATOM 722 C CA . ARG A 1 93 ? -13.915 0.162 0.185 1.00 94.00 93 ARG A CA 1
ATOM 723 C C . ARG A 1 93 ? -14.266 0.290 1.666 1.00 94.00 93 ARG A C 1
ATOM 725 O O . ARG A 1 93 ? -14.463 -0.727 2.315 1.00 94.00 93 ARG A O 1
ATOM 732 N N . ARG A 1 94 ? -14.402 1.513 2.189 1.00 93.25 94 ARG A N 1
ATOM 733 C CA . ARG A 1 94 ? -14.795 1.750 3.590 1.00 93.25 94 ARG A CA 1
ATOM 734 C C . ARG A 1 94 ? -16.181 1.192 3.908 1.00 93.25 94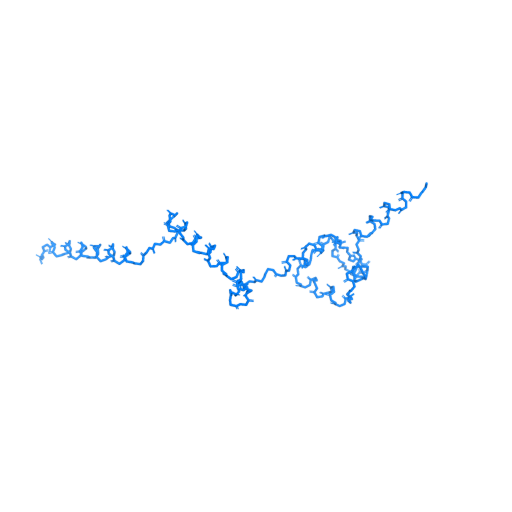 ARG A C 1
ATOM 736 O O . ARG A 1 94 ? -16.341 0.580 4.956 1.00 93.25 94 ARG A O 1
ATOM 743 N N . GLU A 1 95 ? -17.153 1.344 3.011 1.00 94.19 95 GLU A N 1
ATOM 744 C CA . GLU A 1 95 ? -18.496 0.764 3.173 1.00 94.19 95 GLU A CA 1
ATOM 745 C C . GLU A 1 95 ? -18.447 -0.765 3.300 1.00 94.19 95 GLU A C 1
ATOM 747 O O . GLU A 1 95 ? -19.071 -1.333 4.199 1.00 94.19 95 GLU A O 1
ATOM 752 N N . LEU A 1 96 ? -17.658 -1.436 2.452 1.00 95.62 96 LEU A N 1
ATOM 753 C CA . LEU A 1 96 ? -17.436 -2.881 2.554 1.00 95.62 96 LEU A CA 1
ATOM 754 C C . LEU A 1 96 ? -16.774 -3.257 3.881 1.00 95.62 96 LEU A C 1
ATOM 756 O O . LEU A 1 96 ? -17.216 -4.196 4.531 1.00 95.62 96 LEU A O 1
ATOM 760 N N . GLN A 1 97 ? -15.777 -2.492 4.325 1.00 95.25 97 GLN A N 1
ATOM 761 C CA . GLN A 1 97 ? -15.107 -2.732 5.605 1.00 95.25 97 GLN A CA 1
ATOM 762 C C . GLN A 1 97 ? -16.040 -2.562 6.808 1.00 95.25 97 GLN A C 1
ATOM 764 O O . GLN A 1 97 ? -15.933 -3.316 7.773 1.00 95.25 97 GLN A O 1
ATOM 769 N N . VAL A 1 98 ? -16.979 -1.614 6.758 1.00 94.12 98 VAL A N 1
ATOM 770 C CA . VAL A 1 98 ? -18.014 -1.468 7.794 1.00 94.12 98 VAL A CA 1
ATOM 771 C C . VAL A 1 98 ? -18.970 -2.660 7.785 1.00 94.12 98 VAL A C 1
ATOM 773 O O . VAL A 1 98 ? -19.303 -3.204 8.841 1.00 94.12 98 VAL A O 1
ATOM 776 N N . ARG A 1 99 ? -19.391 -3.111 6.598 1.00 93.56 99 ARG A N 1
ATOM 777 C CA . ARG A 1 99 ? -20.249 -4.294 6.444 1.00 93.56 99 ARG A CA 1
ATOM 778 C C . ARG A 1 99 ? -19.569 -5.557 6.976 1.00 93.56 99 ARG A C 1
ATOM 780 O O . ARG A 1 99 ? -20.201 -6.332 7.690 1.00 93.56 99 ARG A O 1
ATOM 787 N N . ASP A 1 100 ? -18.291 -5.724 6.659 1.00 95.88 100 ASP A N 1
ATOM 788 C CA . ASP A 1 100 ? -17.477 -6.882 7.031 1.00 95.88 100 ASP A CA 1
ATOM 789 C C . ASP A 1 100 ? -16.924 -6.766 8.471 1.00 95.88 100 ASP A C 1
ATOM 791 O O . ASP A 1 100 ? -16.220 -7.657 8.941 1.00 95.88 100 ASP A O 1
ATOM 795 N N . LYS A 1 101 ? -17.291 -5.696 9.198 1.00 90.88 101 LYS A N 1
ATOM 796 C CA . LYS A 1 101 ? -16.913 -5.406 10.595 1.00 90.88 101 LYS A CA 1
ATOM 797 C C . LYS A 1 101 ? -15.409 -5.219 10.828 1.00 90.88 101 LYS A C 1
ATOM 799 O O . LYS A 1 101 ? -14.945 -5.301 11.961 1.00 90.88 101 LYS A O 1
ATOM 804 N N . GLU A 1 102 ? -14.659 -4.892 9.779 1.00 94.88 102 GLU A N 1
ATOM 805 C CA . GLU A 1 102 ? -13.274 -4.419 9.888 1.00 94.88 102 GLU A CA 1
ATOM 806 C C . GLU A 1 102 ? -13.201 -2.973 10.402 1.00 94.88 102 GLU A C 1
ATOM 808 O O . GLU A 1 102 ? -12.235 -2.593 11.060 1.00 94.88 102 GLU A O 1
ATOM 813 N N . LEU A 1 103 ? -14.223 -2.163 10.101 1.00 94.38 103 LEU A N 1
ATOM 814 C CA . LEU A 1 103 ? -14.399 -0.809 10.623 1.00 94.38 103 LEU A CA 1
ATOM 815 C C . LEU A 1 103 ? -15.736 -0.705 11.362 1.00 94.38 103 LEU A C 1
ATOM 817 O O . LEU A 1 103 ? -16.737 -1.281 10.940 1.00 94.38 103 LEU A O 1
ATOM 821 N N . LEU A 1 104 ? -15.758 0.060 12.451 1.00 93.62 104 LEU A N 1
ATOM 822 C CA . LEU A 1 104 ? -16.965 0.364 13.217 1.00 93.62 104 LEU A CA 1
ATOM 823 C C . LEU A 1 104 ? -17.104 1.883 13.375 1.00 93.62 104 LEU A C 1
ATOM 825 O O . LEU A 1 104 ? -16.082 2.551 13.568 1.00 93.62 104 LEU A O 1
ATOM 829 N N . PRO A 1 105 ? -18.330 2.435 13.292 1.00 93.50 105 PRO A N 1
ATOM 830 C CA . PRO A 1 105 ? -18.586 3.830 13.636 1.00 93.50 105 PRO A CA 1
ATOM 831 C C . PRO A 1 105 ? -18.169 4.116 15.079 1.00 93.50 105 PRO A C 1
ATOM 833 O O . PRO A 1 105 ? -18.343 3.273 15.962 1.00 93.50 105 PRO A O 1
ATOM 836 N N . VAL A 1 106 ? -17.613 5.301 15.322 1.00 94.81 106 VAL A N 1
ATOM 837 C CA . VAL A 1 106 ? -17.114 5.663 16.656 1.00 94.81 106 VAL A CA 1
ATOM 838 C C . VAL A 1 106 ? -18.263 5.830 17.645 1.00 94.81 106 VAL A C 1
ATOM 840 O O . VAL A 1 106 ? -18.148 5.416 18.793 1.00 94.81 106 VAL A O 1
ATOM 843 N N . GLU A 1 107 ? -19.400 6.329 17.172 1.00 96.19 107 GLU A N 1
ATOM 844 C CA . GLU A 1 107 ? -20.603 6.568 17.961 1.00 96.19 107 GLU A CA 1
ATOM 845 C C . GLU A 1 107 ? -21.149 5.253 18.542 1.00 96.19 107 GLU A C 1
ATOM 847 O O . GLU A 1 107 ? -21.480 5.178 19.723 1.00 96.19 107 GLU A O 1
ATOM 852 N N . GLU A 1 108 ? -21.146 4.172 17.749 1.00 94.25 108 GLU A N 1
ATOM 853 C CA . GLU A 1 108 ? -21.545 2.839 18.222 1.00 94.25 108 GLU A CA 1
ATOM 854 C C . GLU A 1 108 ? -20.611 2.332 19.330 1.00 94.25 108 GLU A C 1
ATOM 856 O O . GLU A 1 108 ? -21.057 1.738 20.315 1.00 94.25 108 GLU A O 1
ATOM 861 N N . VAL A 1 109 ? -19.303 2.566 19.183 1.00 96.25 109 VAL A N 1
ATOM 862 C CA . VAL A 1 109 ? -18.309 2.166 20.186 1.00 96.25 109 VAL A CA 1
ATOM 863 C C . VAL A 1 109 ? -18.512 2.954 21.476 1.00 96.25 109 VAL A C 1
ATOM 865 O O . VAL A 1 109 ? -18.533 2.355 22.551 1.00 96.25 109 VAL A O 1
ATOM 868 N N . GLU A 1 110 ? -18.697 4.269 21.384 1.00 97.50 110 GLU A N 1
ATOM 869 C CA . GLU A 1 110 ? -18.937 5.144 22.533 1.00 97.50 110 GLU A CA 1
ATOM 870 C C . GLU A 1 110 ? -20.171 4.706 23.329 1.00 97.50 110 GLU A C 1
ATOM 872 O O . GLU A 1 110 ? -20.088 4.534 24.548 1.00 97.50 110 GLU A O 1
ATOM 877 N N . GLU A 1 111 ? -21.289 4.436 22.652 1.00 97.31 111 GLU A N 1
ATOM 878 C CA . GLU A 1 111 ? -22.520 3.964 23.292 1.00 97.31 111 GLU A CA 1
ATOM 879 C C . GLU A 1 111 ? -22.332 2.618 24.003 1.00 97.31 111 GLU A C 1
ATOM 881 O O . GLU A 1 111 ? -22.756 2.437 25.151 1.00 97.31 111 GLU A O 1
ATOM 886 N N . VAL A 1 112 ? -21.690 1.655 23.333 1.00 97.50 112 VAL A N 1
ATOM 887 C CA . VAL A 1 112 ? -21.454 0.317 23.889 1.00 97.50 112 VAL A CA 1
ATOM 888 C C . VAL A 1 112 ? -20.535 0.398 25.103 1.00 97.50 112 VAL A C 1
ATOM 890 O O . VAL A 1 112 ? -20.827 -0.219 26.132 1.00 97.50 112 VAL A O 1
ATOM 893 N N . VAL A 1 113 ? -19.450 1.165 25.012 1.00 97.75 113 VAL A N 1
ATOM 894 C CA . VAL A 1 113 ? -18.498 1.355 26.108 1.00 97.75 113 VAL A CA 1
ATOM 895 C C . VAL A 1 113 ? -19.191 2.029 27.291 1.00 97.75 113 VAL A C 1
ATOM 897 O O . VAL A 1 113 ? -19.156 1.483 28.395 1.00 97.75 113 VAL A O 1
ATOM 900 N N . ALA A 1 114 ? -19.895 3.142 27.072 1.00 97.56 114 AL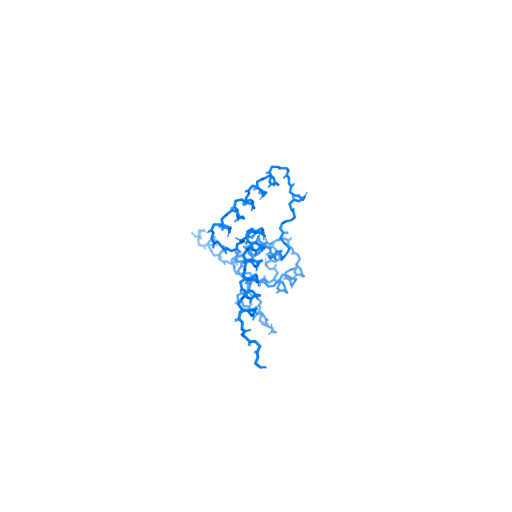A A N 1
ATOM 901 C CA . ALA A 1 114 ? -20.601 3.867 28.127 1.00 97.56 114 ALA A CA 1
ATOM 902 C C . ALA A 1 114 ? -21.624 2.980 28.855 1.00 97.56 114 ALA A C 1
ATOM 904 O O . ALA A 1 114 ? -21.623 2.907 30.086 1.00 97.56 114 ALA A O 1
ATOM 905 N N . ARG A 1 115 ? -22.445 2.234 28.104 1.00 97.69 115 ARG A N 1
ATOM 906 C CA . ARG A 1 115 ? -23.415 1.283 28.671 1.00 97.69 115 ARG A CA 1
ATOM 907 C C . ARG A 1 115 ? -22.733 0.185 29.486 1.00 97.69 115 ARG A C 1
ATOM 909 O O . ARG A 1 115 ? -23.209 -0.168 30.563 1.00 97.69 115 ARG A O 1
ATOM 916 N N . THR A 1 116 ? -21.615 -0.343 28.994 1.00 97.88 116 THR A N 1
ATOM 917 C CA . THR A 1 116 ? -20.867 -1.406 29.680 1.00 97.88 116 THR A CA 1
ATOM 918 C C . THR A 1 116 ? -20.304 -0.910 31.011 1.00 97.88 116 THR A C 1
ATOM 920 O O . THR A 1 116 ? -20.474 -1.572 32.034 1.00 97.88 116 THR A O 1
ATOM 923 N N . PHE A 1 117 ? -19.701 0.280 31.034 1.00 97.81 117 PHE A N 1
ATOM 924 C CA . PHE A 1 117 ? -19.179 0.869 32.269 1.00 97.81 117 PHE A CA 1
ATOM 925 C C . PHE A 1 117 ? -20.283 1.232 33.265 1.00 97.81 117 PHE A C 1
ATOM 927 O O . PHE A 1 117 ? -20.109 1.007 34.463 1.00 97.81 117 PHE A O 1
ATOM 934 N N . ALA A 1 118 ? -21.434 1.717 32.794 1.00 97.44 118 ALA A N 1
ATOM 935 C CA . ALA A 1 118 ? -22.588 1.970 33.654 1.00 97.44 118 ALA A CA 1
ATOM 936 C C . ALA A 1 118 ? -23.073 0.686 34.350 1.00 97.44 118 ALA A C 1
ATOM 938 O O . ALA A 1 118 ? -23.318 0.695 35.556 1.00 97.44 118 ALA A O 1
ATOM 939 N N . HIS A 1 119 ? -23.137 -0.436 33.625 1.00 97.19 119 HIS A N 1
ATOM 940 C CA . HIS A 1 119 ? -23.495 -1.731 34.209 1.00 97.19 119 HIS A CA 1
ATOM 941 C C . HIS A 1 119 ? -22.482 -2.203 35.259 1.00 97.19 119 HIS A C 1
ATOM 943 O O . HIS A 1 119 ? -22.885 -2.681 36.318 1.00 97.19 119 HIS A O 1
ATOM 949 N N . VAL A 1 120 ? -21.178 -2.049 35.002 1.00 97.38 120 VAL A N 1
ATOM 950 C CA . VAL A 1 120 ? -20.133 -2.402 35.979 1.00 97.38 120 VAL A CA 1
ATOM 951 C C . VAL A 1 120 ? -20.264 -1.552 37.242 1.00 97.38 120 VAL A C 1
ATOM 953 O O . VAL A 1 120 ? -20.240 -2.095 38.344 1.00 97.38 120 VAL A O 1
ATOM 956 N N . ALA A 1 121 ? -20.453 -0.239 37.100 1.00 95.94 121 ALA A N 1
ATOM 957 C CA . ALA A 1 121 ? -20.628 0.659 38.238 1.00 95.94 121 ALA A CA 1
ATOM 958 C C . ALA A 1 121 ? -21.869 0.295 39.068 1.00 95.94 121 ALA A C 1
ATOM 960 O O . ALA A 1 121 ? -21.792 0.210 40.292 1.00 95.94 121 ALA A O 1
ATOM 961 N N . GLN A 1 122 ? -22.995 0.018 38.405 1.00 96.12 122 GLN A N 1
ATOM 962 C CA . GLN A 1 122 ? -24.229 -0.396 39.070 1.00 96.12 122 GLN A CA 1
ATOM 963 C C . GLN A 1 122 ? -24.073 -1.737 39.797 1.00 96.12 122 GLN A C 1
ATOM 965 O O . GLN A 1 122 ? -24.575 -1.895 40.908 1.00 96.12 122 GLN A O 1
ATOM 970 N N . PHE A 1 123 ? -23.357 -2.690 39.195 1.00 95.62 123 PHE A N 1
ATOM 971 C CA . PHE A 1 123 ? -23.057 -3.970 39.827 1.00 95.62 123 PHE A CA 1
ATOM 972 C C . PHE A 1 123 ? -22.191 -3.791 41.079 1.00 95.62 123 PHE A C 1
ATOM 974 O O . PHE A 1 123 ? -22.534 -4.323 42.131 1.00 95.62 123 PHE A O 1
ATOM 981 N N . LEU A 1 124 ? -21.114 -3.003 41.001 1.00 93.94 124 LEU A N 1
ATOM 982 C CA . LEU A 1 124 ? -20.252 -2.730 42.155 1.00 93.94 124 LEU A CA 1
ATOM 983 C C . LEU A 1 124 ? -21.024 -2.061 43.298 1.00 93.94 124 LEU A C 1
ATOM 985 O O . LEU A 1 124 ? -20.869 -2.461 44.445 1.00 93.94 124 LEU A O 1
ATOM 989 N N . ALA A 1 125 ? -21.909 -1.112 42.987 1.00 92.06 125 ALA A N 1
ATOM 990 C CA . ALA A 1 125 ? -22.759 -0.453 43.978 1.00 92.06 125 ALA A CA 1
ATOM 991 C C . ALA A 1 125 ? -23.778 -1.395 44.649 1.00 92.06 125 ALA A C 1
ATOM 993 O O . ALA A 1 125 ? -24.329 -1.058 45.692 1.00 92.06 125 ALA A O 1
ATOM 994 N N . SER A 1 126 ? -24.055 -2.559 44.055 1.00 93.12 126 SER A N 1
ATOM 995 C CA . SER A 1 126 ? -24.972 -3.551 44.628 1.00 93.12 126 SER A CA 1
ATOM 996 C C . SER A 1 126 ? -24.313 -4.494 45.641 1.00 93.12 126 SER A C 1
ATOM 998 O O . SER A 1 126 ? -25.018 -5.268 46.289 1.00 93.12 126 SER A O 1
ATOM 1000 N N . ILE A 1 127 ? -22.982 -4.447 45.779 1.00 93.62 127 ILE A N 1
ATOM 1001 C CA . ILE A 1 127 ? -22.253 -5.248 46.765 1.00 93.62 127 ILE A CA 1
ATOM 1002 C C . ILE A 1 127 ? -22.480 -4.624 48.151 1.00 93.62 127 ILE A C 1
ATOM 1004 O O . ILE A 1 127 ? -22.176 -3.446 48.327 1.00 93.62 127 ILE A O 1
ATOM 1008 N N . PRO A 1 128 ? -23.006 -5.374 49.136 1.00 88.62 128 PRO A N 1
ATOM 1009 C CA . PRO A 1 128 ? -23.181 -4.860 50.491 1.00 88.62 128 PRO A CA 1
ATOM 1010 C C . PRO A 1 128 ? -21.836 -4.521 51.143 1.00 88.62 128 PRO A C 1
ATOM 1012 O O . PRO A 1 128 ? -20.889 -5.305 51.038 1.00 88.62 128 PRO A O 1
ATOM 1015 N N . ASP A 1 129 ? -21.776 -3.394 51.855 1.00 81.12 129 ASP A N 1
ATOM 1016 C CA . ASP A 1 129 ? -20.645 -3.078 52.728 1.00 81.12 129 ASP A CA 1
ATOM 1017 C C . ASP A 1 129 ? -20.600 -4.091 53.883 1.00 81.12 129 ASP A C 1
ATOM 1019 O O . ASP A 1 129 ? -21.618 -4.353 54.532 1.00 81.12 129 ASP A O 1
ATOM 1023 N N . ASN A 1 130 ? -19.427 -4.688 54.094 1.00 60.03 130 ASN A N 1
ATOM 1024 C CA . ASN A 1 130 ? -19.177 -5.713 55.110 1.00 60.03 130 ASN A CA 1
ATOM 1025 C C . ASN A 1 130 ? -18.617 -5.099 56.396 1.00 60.03 130 ASN A C 1
ATOM 1027 O O . ASN A 1 130 ? -17.745 -4.206 56.279 1.00 60.03 130 ASN A O 1
#

Foldseek 3Di:
DPVVVVVVVVVVLQKDFLVSLCVVVVHDSVVSVVCVVLPQDWPDDADVVRTTIDGSVSNVVDVVCPSPPPDDDDLVPDDPVVSVVVVVVVVVVVVVCCVVVVDDDVVVVVVVVVVVVVVVVVVVVPDDDD